Protein 5EHA (pdb70)

Structure (mmCIF, N/CA/C/O backbone):
data_5EHA
#
_entry.id   5EHA
#
_cell.length_a   56.975
_cell.length_b   61.337
_cell.length_c   59.055
_cell.angle_alpha   90.00
_cell.angle_beta   108.36
_cell.angle_gamma   90.00
#
_symmetry.space_group_name_H-M   'I 1 2 1'
#
loop_
_entity.id
_entity.type
_entity.pdbx_description
1 polymer 'Lectin-like fold protein'
2 water water
#
loop_
_atom_site.group_PDB
_atom_site.id
_atom_site.type_symbol
_atom_site.label_atom_id
_atom_site.label_alt_id
_atom_site.label_comp_id
_atom_site.label_asym_id
_atom_site.label_entity_id
_atom_site.label_seq_id
_atom_site.pdbx_PDB_ins_code
_atom_site.Cartn_x
_atom_site.Cartn_y
_atom_site.Cartn_z
_atom_site.occupancy
_atom_site.B_iso_or_equiv
_atom_site.auth_seq_id
_atom_site.auth_comp_id
_atom_site.auth_asym_id
_atom_site.auth_atom_id
_atom_site.pdbx_PDB_model_num
ATOM 1 N N . ALA A 1 1 ? -93.064 -54.272 13.552 1.00 53.91 4 ALA A N 1
ATOM 2 C CA . ALA A 1 1 ? -93.915 -54.186 12.378 1.00 54.94 4 ALA A CA 1
ATOM 3 C C . ALA A 1 1 ? -93.349 -55.091 11.244 1.00 57.73 4 ALA A C 1
ATOM 4 O O . ALA A 1 1 ? -94.114 -55.751 10.544 1.00 53.20 4 ALA A O 1
ATOM 6 N N A ARG A 1 2 ? -92.223 -54.978 10.587 0.50 43.27 5 ARG A N 1
ATOM 7 N N B ARG A 1 2 ? -92.350 -54.997 10.732 0.50 43.27 5 ARG A N 1
ATOM 8 C CA A ARG A 1 2 ? -91.543 -56.119 10.051 0.50 39.46 5 ARG A CA 1
ATOM 9 C CA B ARG A 1 2 ? -91.736 -56.174 10.240 0.50 39.46 5 ARG A CA 1
ATOM 10 C C A ARG A 1 2 ? -90.860 -56.826 11.237 0.50 33.71 5 ARG A C 1
ATOM 11 C C B ARG A 1 2 ? -90.924 -56.738 11.393 0.50 33.71 5 ARG A C 1
ATOM 12 O O A ARG A 1 2 ? -90.099 -57.721 11.081 0.50 36.29 5 ARG A O 1
ATOM 13 O O B ARG A 1 2 ? -90.180 -57.656 11.233 0.50 36.29 5 ARG A O 1
ATOM 28 N N . LYS A 1 3 ? -91.218 -56.433 12.433 1.00 36.24 6 LYS A N 1
ATOM 29 C CA . LYS A 1 3 ? -90.753 -56.970 13.714 1.00 33.74 6 LYS A CA 1
ATOM 30 C C . LYS A 1 3 ? -91.599 -58.114 14.286 1.00 29.77 6 LYS A C 1
ATOM 31 O O . LYS A 1 3 ? -92.776 -57.979 14.436 1.00 30.56 6 LYS A O 1
ATOM 37 N N . ILE A 1 4 ? -90.949 -59.212 14.623 1.00 25.24 7 ILE A N 1
ATOM 38 C CA . ILE A 1 4 ? -91.648 -60.339 15.240 1.00 23.01 7 ILE A CA 1
ATOM 39 C C . ILE A 1 4 ? -91.884 -60.010 16.725 1.00 20.57 7 ILE A C 1
ATOM 40 O O . ILE A 1 4 ? -90.973 -59.649 17.374 1.00 22.46 7 ILE A O 1
ATOM 45 N N . PRO A 1 5 ? -93.096 -60.116 17.224 1.00 20.58 8 PRO A N 1
ATOM 46 C CA . PRO A 1 5 ? -93.358 -59.742 18.663 1.00 22.00 8 PRO A CA 1
ATOM 47 C C . PRO A 1 5 ? -92.960 -60.862 19.600 1.00 22.17 8 PRO A C 1
ATOM 48 O O . PRO A 1 5 ? -93.567 -61.880 19.677 1.00 23.96 8 PRO A O 1
ATOM 52 N N . LEU A 1 6 ? -91.819 -60.728 20.211 1.00 21.44 9 LEU A N 1
ATOM 53 C CA . LEU A 1 6 ? -91.241 -61.727 21.125 1.00 19.09 9 LEU A CA 1
ATOM 54 C C . LEU A 1 6 ? -91.624 -61.437 22.521 1.00 17.83 9 LEU A C 1
ATOM 55 O O . LEU A 1 6 ? -91.659 -60.234 22.937 1.00 20.15 9 LEU A O 1
ATOM 60 N N . ASP A 1 7 ? -91.855 -62.418 23.391 1.00 17.51 10 ASP A N 1
ATOM 61 C CA . ASP A 1 7 ? -92.115 -62.305 24.748 1.00 17.72 10 ASP A CA 1
ATOM 62 C C . ASP A 1 7 ? -93.274 -61.398 25.025 1.00 17.65 10 ASP A C 1
ATOM 63 O O . ASP A 1 7 ? -93.354 -60.750 26.104 1.00 19.60 10 ASP A O 1
ATOM 68 N N . LEU A 1 8 ? -94.336 -61.576 24.218 1.00 16.90 11 LEU A N 1
ATOM 69 C CA . LEU A 1 8 ? -95.583 -60.826 24.374 1.00 18.51 11 LEU A CA 1
ATOM 70 C C . LEU A 1 8 ? -96.685 -61.905 24.340 1.00 17.21 11 LEU A C 1
ATOM 71 O O . LEU A 1 8 ? -97.170 -62.296 23.268 1.00 18.47 11 LEU A O 1
ATOM 76 N N . PRO A 1 9 ? -97.068 -62.421 25.486 1.00 17.07 12 PRO A N 1
ATOM 77 C CA . PRO A 1 9 ? -97.935 -63.597 25.517 1.00 16.79 12 PRO A CA 1
ATOM 78 C C . PRO A 1 9 ? -99.376 -63.375 25.134 1.00 18.55 12 PRO A C 1
ATOM 79 O O . PRO A 1 9 ? -100.095 -64.307 25.102 1.00 20.19 12 PRO A O 1
ATOM 83 N N . GLY A 1 10 ? -99.740 -62.153 24.860 1.00 17.36 13 GLY A N 1
ATOM 84 C CA . GLY A 1 10 ? -101.089 -61.897 24.384 1.00 16.99 13 GLY A CA 1
ATOM 85 C C . GLY A 1 10 ? -101.275 -61.830 22.889 1.00 17.02 13 GLY A C 1
ATOM 86 O O . GLY A 1 10 ? -102.273 -61.407 22.456 1.00 19.97 13 GLY A O 1
ATOM 87 N N . THR A 1 11 ? -100.307 -62.304 22.134 1.00 16.37 14 THR A N 1
ATOM 88 C CA . THR A 1 11 ? -1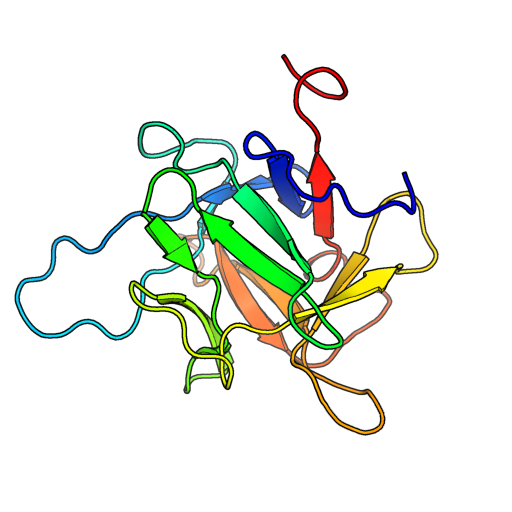00.243 -62.160 20.691 1.00 16.55 14 THR A CA 1
ATOM 89 C C . THR A 1 11 ? -101.154 -63.129 19.990 1.00 17.01 14 THR A C 1
ATOM 90 O O . THR A 1 11 ? -101.201 -64.274 20.332 1.00 17.38 14 THR A O 1
ATOM 94 N N . ARG A 1 12 ? -101.879 -62.610 19.023 1.00 16.51 15 ARG A N 1
ATOM 95 C CA . ARG A 1 12 ? -102.662 -63.420 18.150 1.00 16.33 15 ARG A CA 1
ATOM 96 C C . ARG A 1 12 ? -101.869 -63.688 16.864 1.00 16.96 15 ARG A C 1
ATOM 97 O O . ARG A 1 12 ? -101.135 -62.889 16.420 1.00 17.32 15 ARG A O 1
ATOM 105 N N . ILE A 1 13 ? -102.043 -64.870 16.336 1.00 16.25 16 ILE A N 1
ATOM 106 C CA . ILE A 1 13 ? -101.446 -65.281 15.058 1.00 15.94 16 ILE A CA 1
ATOM 107 C C . ILE A 1 13 ? -102.549 -65.331 14.020 1.00 16.75 16 ILE A C 1
ATOM 108 O O . ILE A 1 13 ? -103.516 -66.101 14.164 1.00 17.32 16 ILE A O 1
ATOM 113 N N . LEU A 1 14 ? -102.437 -64.512 12.978 1.00 16.28 17 LEU A N 1
ATOM 114 C CA . LEU A 1 14 ? -103.501 -64.311 12.003 1.00 16.32 17 LEU A CA 1
ATOM 115 C C . LEU A 1 14 ? -103.126 -64.851 10.616 1.00 18.04 17 LEU A C 1
ATOM 116 O O . LEU A 1 14 ? -101.940 -64.786 10.201 1.00 17.97 17 LEU A O 1
ATOM 121 N N . ASN A 1 15 ? -104.120 -65.267 9.919 1.00 17.44 18 ASN A N 1
ATOM 122 C CA . ASN A 1 15 ? -104.035 -65.473 8.450 1.00 18.32 18 ASN A CA 1
ATOM 123 C C . ASN A 1 15 ? -105.257 -64.828 7.919 1.00 18.63 18 ASN A C 1
ATOM 124 O O . ASN A 1 15 ? -106.375 -65.239 8.154 1.00 19.68 18 ASN A O 1
ATOM 129 N N . GLY A 1 16 ? -104.994 -63.714 7.229 1.00 21.19 19 GLY A N 1
ATOM 130 C CA . GLY A 1 16 ? -106.149 -62.962 6.804 1.00 25.66 19 GLY A CA 1
ATOM 131 C C . GLY A 1 16 ? -106.791 -62.281 8.022 1.00 22.24 19 GLY A C 1
ATOM 132 O O . GLY A 1 16 ? -106.196 -61.658 8.868 1.00 24.13 19 GLY A O 1
ATOM 133 N N . ALA A 1 17 ? -108.062 -62.558 8.069 1.00 23.45 20 ALA A N 1
ATOM 134 C CA . ALA A 1 17 ? -108.959 -62.186 9.129 1.00 27.90 20 ALA A CA 1
ATOM 135 C C . ALA A 1 17 ? -109.089 -63.214 10.253 1.00 25.76 20 ALA A C 1
ATOM 136 O O . ALA A 1 17 ? -109.578 -62.839 11.335 1.00 27.35 20 ALA A O 1
ATOM 138 N N . ASN A 1 18 ? -108.694 -64.469 9.990 1.00 21.96 21 ASN A N 1
ATOM 139 C CA . ASN A 1 18 ? -108.822 -65.597 10.992 1.00 19.30 21 ASN A CA 1
ATOM 140 C C . ASN A 1 18 ? -107.611 -65.572 11.873 1.00 17.59 21 ASN A C 1
ATOM 141 O O . ASN A 1 18 ? -106.557 -65.156 11.488 1.00 20.41 21 ASN A O 1
ATOM 146 N N . TRP A 1 19 ? -107.786 -66.073 13.083 1.00 18.33 22 TRP A N 1
ATOM 147 C CA . TRP A 1 19 ? -106.696 -66.228 14.028 1.00 17.15 22 TRP A CA 1
ATOM 148 C C . TRP A 1 19 ? -106.662 -67.656 14.551 1.00 17.37 22 TRP A C 1
ATOM 149 O O . TRP A 1 19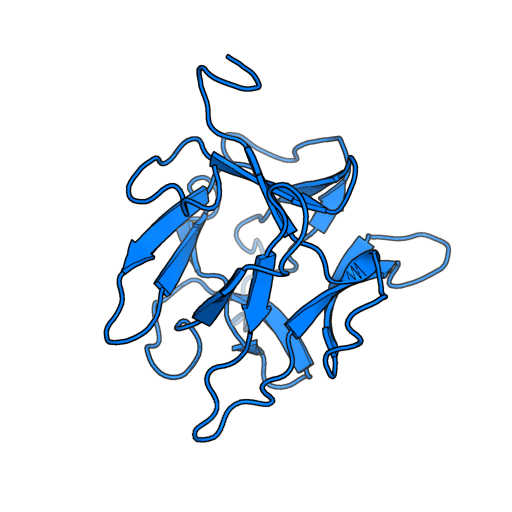 ? -107.611 -68.369 14.526 1.00 18.16 22 TRP A O 1
ATOM 160 N N . ALA A 1 20 ? -105.485 -68.019 15.015 1.00 16.65 23 ALA A N 1
ATOM 161 C CA . ALA A 1 20 ? -105.166 -69.359 15.432 1.00 16.32 23 ALA A CA 1
ATOM 162 C C . ALA A 1 20 ? -105.563 -69.662 16.871 1.00 15.55 23 ALA A C 1
ATOM 163 O O . ALA A 1 20 ? -105.273 -68.939 17.767 1.00 16.28 23 ALA A O 1
ATOM 165 N N . ASN A 1 21 ? -106.195 -70.814 17.014 1.00 16.25 24 ASN A N 1
ATOM 166 C CA . ASN A 1 21 ? -106.561 -71.394 18.289 1.00 16.22 24 ASN A CA 1
ATOM 167 C C . ASN A 1 21 ? -105.936 -72.779 18.484 1.00 14.61 24 ASN A C 1
ATOM 168 O O . ASN A 1 21 ? -105.701 -73.458 17.566 1.00 16.17 24 ASN A O 1
ATOM 173 N N . ASN A 1 22 ? -105.717 -73.147 19.733 1.00 15.61 25 ASN A N 1
ATOM 174 C CA . ASN A 1 22 ? -105.297 -74.484 20.083 1.00 15.05 25 ASN A CA 1
ATOM 175 C C . ASN A 1 22 ? -105.838 -74.861 21.473 1.00 14.88 25 ASN A C 1
ATOM 176 O O . ASN A 1 22 ? -105.831 -74.061 22.357 1.00 16.67 25 ASN A O 1
ATOM 181 N N . SER A 1 23 ? -106.241 -76.108 21.618 1.00 15.87 26 SER A N 1
ATOM 182 C CA . SER A 1 23 ? -106.810 -76.658 22.837 1.00 15.88 26 SER A CA 1
ATOM 183 C C . SER A 1 23 ? -106.020 -77.874 23.267 1.00 16.25 26 SER A C 1
ATOM 184 O O . SER A 1 23 ? -105.546 -78.579 22.474 1.00 18.91 26 SER A O 1
ATOM 187 N N . ALA A 1 24 ? -105.887 -78.073 24.555 1.00 15.95 27 ALA A N 1
ATOM 188 C CA . ALA A 1 24 ? -105.253 -79.253 25.102 1.00 17.06 27 ALA A CA 1
ATOM 189 C C . ALA A 1 24 ? -106.142 -80.493 24.872 1.00 16.09 27 ALA A C 1
ATOM 190 O O . ALA A 1 24 ? -107.354 -80.382 24.859 1.00 17.80 27 ALA A O 1
ATOM 192 N N . THR A 1 25 ? -105.504 -81.629 24.602 1.00 16.96 28 THR A N 1
ATOM 193 C CA . THR A 1 25 ? -106.234 -82.864 24.353 1.00 18.46 28 THR A CA 1
ATOM 194 C C . THR A 1 25 ? -107.082 -83.240 25.538 1.00 18.52 28 THR A C 1
ATOM 195 O O . THR A 1 25 ? -106.680 -83.086 26.679 1.00 19.50 28 THR A O 1
ATOM 199 N N . GLU A 1 26 ? -108.268 -83.781 25.250 1.00 18.36 29 GLU A N 1
ATOM 200 C CA A GLU A 1 26 ? -109.132 -84.436 26.196 0.50 19.98 29 GLU A CA 1
ATOM 201 C CA B GLU A 1 26 ? -109.058 -84.472 26.253 0.50 20.48 29 GLU A CA 1
ATOM 202 C C . GLU A 1 26 ? -109.059 -85.967 26.020 1.00 21.02 29 GLU A C 1
ATOM 203 O O . GLU A 1 26 ? -109.778 -86.729 26.722 1.00 22.72 29 GLU A O 1
ATOM 214 N N . ASN A 1 27 ? -108.218 -86.453 25.152 1.00 18.27 30 ASN A N 1
ATOM 215 C CA . ASN A 1 27 ? -108.054 -87.923 24.962 1.00 18.59 30 ASN A CA 1
ATOM 216 C C . ASN A 1 27 ? -107.374 -88.524 26.105 1.00 20.31 30 ASN A C 1
ATOM 217 O O . ASN A 1 27 ? -106.448 -87.944 26.738 1.00 22.35 30 ASN A O 1
ATOM 222 N N . LEU A 1 28 ? -107.697 -89.811 26.400 1.00 19.42 31 LEU A N 1
ATOM 223 C CA . LEU A 1 28 ? -106.973 -90.562 27.407 1.00 19.54 31 LEU A CA 1
ATOM 224 C C . LEU A 1 28 ? -105.727 -91.248 27.024 1.00 21.39 31 LEU A C 1
ATOM 225 O O . LEU A 1 28 ? -104.687 -91.262 27.733 1.00 24.05 31 LEU A O 1
ATOM 230 N N . ALA A 1 29 ? -105.699 -91.883 25.850 1.00 19.79 32 ALA A N 1
ATOM 231 C CA . ALA A 1 29 ? -104.513 -92.564 25.376 1.00 21.65 32 ALA A CA 1
ATOM 232 C C . ALA A 1 29 ? -103.467 -91.485 24.937 1.00 23.56 32 ALA A C 1
ATOM 233 O O . ALA A 1 29 ? -103.860 -90.331 24.683 1.00 23.70 32 ALA A O 1
ATOM 235 N N . THR A 1 30 ? -102.241 -91.921 24.728 1.00 25.76 33 THR A N 1
ATOM 236 C CA . THR A 1 30 ? -101.190 -91.037 24.271 1.00 28.38 33 THR A CA 1
ATOM 237 C C . THR A 1 30 ? -101.615 -90.259 23.006 1.00 28.34 33 THR A C 1
ATOM 238 O O . THR A 1 30 ? -102.193 -90.823 22.082 1.00 27.20 33 THR A O 1
ATOM 242 N N . ASN A 1 31 ? -101.356 -88.961 23.011 1.00 25.62 34 ASN A N 1
ATOM 243 C CA . ASN A 1 31 ? -101.754 -88.079 21.959 1.00 25.70 34 ASN A CA 1
ATOM 244 C C . ASN A 1 31 ? -100.606 -87.445 21.295 1.00 24.71 34 ASN A C 1
ATOM 245 O O . ASN A 1 31 ? -99.712 -87.023 21.921 1.00 28.78 34 ASN A O 1
ATOM 250 N N . SER A 1 32 ? -100.660 -87.374 19.970 1.00 23.29 35 SER A N 1
ATOM 251 C CA . SER A 1 32 ? -99.472 -86.931 19.197 1.00 23.51 35 SER A CA 1
ATOM 252 C C . SER A 1 32 ? -99.534 -85.421 18.827 1.00 26.12 35 SER A C 1
ATOM 253 O O . SER A 1 32 ? -98.511 -84.895 18.371 1.00 32.44 35 SER A O 1
ATOM 256 N N . GLY A 1 33 ? -100.683 -84.734 19.070 1.00 20.91 36 GLY A N 1
ATOM 257 C CA . GLY A 1 33 ? -100.802 -83.284 18.976 1.00 20.75 36 GLY A CA 1
ATOM 258 C C . GLY A 1 33 ? -102.212 -82.905 18.543 1.00 19.77 36 GLY A C 1
ATOM 259 O O . GLY A 1 33 ? -103.011 -83.716 17.999 1.00 20.77 36 GLY A O 1
ATOM 260 N N . THR A 1 34 ? -102.548 -81.676 18.894 1.00 16.87 37 THR A N 1
ATOM 261 C CA . THR A 1 34 ? -103.862 -81.175 18.651 1.00 15.49 37 THR A CA 1
ATOM 262 C C . THR A 1 34 ? -103.852 -80.169 17.485 1.00 15.89 37 THR A C 1
ATOM 263 O O . THR A 1 34 ? -102.872 -79.448 17.220 1.00 16.42 37 THR A O 1
ATOM 267 N N . LEU A 1 35 ? -105.004 -80.044 16.747 1.00 15.57 38 LEU A N 1
ATOM 268 C CA . LEU A 1 35 ? -105.094 -79.223 15.602 1.00 14.89 38 LEU A CA 1
ATOM 269 C C . LEU A 1 35 ? -104.931 -77.752 16.028 1.00 15.33 38 LEU A C 1
ATOM 270 O O . LEU A 1 35 ? -105.298 -77.320 17.126 1.00 16.03 38 LEU A O 1
ATOM 275 N N . ILE A 1 36 ? -104.381 -76.961 15.104 1.00 16.04 39 ILE A N 1
ATOM 276 C CA . ILE A 1 36 ? -104.314 -75.510 15.229 1.00 15.34 39 ILE A CA 1
ATOM 277 C C . ILE A 1 36 ? -105.407 -74.975 14.310 1.00 16.14 39 ILE A C 1
ATOM 278 O O . ILE A 1 36 ? -105.324 -75.157 13.073 1.00 17.24 39 ILE A O 1
ATOM 283 N N . ILE A 1 37 ? -106.443 -74.374 14.884 1.00 15.80 40 ILE A N 1
ATOM 284 C CA . ILE A 1 37 ? -107.720 -74.089 14.164 1.00 17.27 40 ILE A CA 1
ATOM 285 C C . ILE A 1 37 ? -107.755 -72.612 13.971 1.00 16.49 40 ILE A C 1
ATOM 286 O O . ILE A 1 37 ? -107.658 -71.780 14.926 1.00 17.51 40 ILE A O 1
ATOM 291 N N . PHE A 1 38 ? -107.897 -72.186 12.701 1.00 18.09 41 PHE A N 1
ATOM 292 C CA . PHE A 1 38 ? -108.048 -70.773 12.385 1.00 17.26 41 PHE A CA 1
ATOM 293 C C . PHE A 1 38 ? -109.491 -70.396 12.182 1.00 19.20 41 PHE A C 1
ATOM 294 O O . PHE A 1 38 ? -110.174 -71.068 11.377 1.00 23.32 41 PHE A O 1
ATOM 302 N N . ASP A 1 39 ? -109.920 -69.409 12.905 1.00 18.96 42 ASP A N 1
ATOM 303 C CA . ASP A 1 39 ? -111.359 -68.972 12.827 1.00 21.97 42 ASP A CA 1
ATOM 304 C C . ASP A 1 39 ? -111.423 -67.663 13.484 1.00 20.90 42 ASP A C 1
ATOM 305 O O . ASP A 1 39 ? -110.505 -67.000 13.873 1.00 21.01 42 ASP A O 1
ATOM 310 N N . GLN A 1 40 ? -112.681 -67.137 13.555 1.00 26.38 43 GLN A N 1
ATOM 311 C CA . GLN A 1 40 ? -112.894 -65.835 14.198 1.00 27.44 43 GLN A CA 1
ATOM 312 C C . GLN A 1 40 ? -113.719 -66.043 15.514 1.00 31.94 43 GLN A C 1
ATOM 313 O O . GLN A 1 40 ? -114.611 -65.244 15.894 1.00 37.13 43 GLN A O 1
ATOM 319 N N . SER A 1 41 ? -113.468 -67.132 16.162 1.00 27.26 44 SER A N 1
ATOM 320 C CA . SER A 1 41 ? -114.031 -67.513 17.489 1.00 29.46 44 SER A CA 1
ATOM 321 C C . SER A 1 41 ? -113.000 -68.317 18.260 1.00 32.55 44 SER A C 1
ATOM 322 O O . SER A 1 41 ? -112.220 -68.996 17.683 1.00 33.69 44 SER A O 1
ATOM 325 N N . THR A 1 42 ? -113.017 -68.201 19.574 1.00 32.22 45 THR A N 1
ATOM 326 C CA . THR A 1 42 ? -111.984 -68.734 20.413 1.00 30.24 45 THR A CA 1
ATOM 327 C C . THR A 1 42 ? -112.650 -69.779 21.316 1.00 34.41 45 THR A C 1
ATOM 328 O O . THR A 1 42 ? -113.682 -69.474 21.979 1.00 33.83 45 THR A O 1
ATOM 332 N N . PRO A 1 43 ? -112.080 -70.968 21.403 1.00 30.66 46 PRO A N 1
ATOM 333 C CA . PRO A 1 43 ? -112.794 -72.063 22.087 1.00 30.24 46 PRO A CA 1
ATOM 334 C C . PRO A 1 43 ? -112.708 -72.098 23.637 1.00 35.88 46 PRO A C 1
ATOM 335 O O . PRO A 1 43 ? -113.526 -72.729 24.272 1.00 35.81 46 PRO A O 1
ATOM 339 N N . GLY A 1 44 ? -111.753 -71.395 24.214 1.00 31.53 47 GLY A N 1
ATOM 340 C CA . GLY A 1 44 ? -111.400 -71.498 25.630 1.00 29.38 47 GLY A CA 1
ATOM 341 C C . GLY A 1 44 ? -110.496 -70.302 25.991 1.00 31.36 47 GLY A C 1
ATOM 342 O O . GLY A 1 44 ? -109.896 -69.675 25.146 1.00 28.64 47 GLY A O 1
ATOM 343 N N . GLN A 1 45 ? -110.384 -70.071 27.285 1.00 32.30 48 GLN A N 1
ATOM 344 C CA . GLN A 1 45 ? -109.642 -69.014 27.812 1.00 33.46 48 GLN A CA 1
ATOM 345 C C . GLN A 1 45 ? -108.161 -69.162 27.330 1.00 23.49 48 GLN A C 1
ATOM 346 O O . GLN A 1 45 ? -107.421 -70.183 27.533 1.00 25.59 48 GLN A O 1
ATOM 352 N N . ASP A 1 46 ? -107.736 -68.040 26.781 1.00 21.77 49 ASP A N 1
ATOM 353 C CA . ASP A 1 46 ? -106.386 -67.857 26.223 1.00 21.17 49 ASP A CA 1
ATOM 354 C C . ASP A 1 46 ? -106.033 -68.813 25.072 1.00 18.63 49 ASP A C 1
ATOM 355 O O . ASP A 1 46 ? -104.897 -68.834 24.658 1.00 17.73 49 ASP A O 1
ATOM 360 N N . ALA A 1 47 ? -107.006 -69.499 24.493 1.00 17.85 50 ALA A N 1
ATOM 361 C CA . ALA A 1 47 ? -106.681 -70.435 23.444 1.00 17.88 50 ALA A CA 1
ATOM 362 C C . ALA A 1 47 ? -106.178 -69.816 22.199 1.00 16.42 50 ALA A C 1
ATOM 363 O O . ALA A 1 47 ? -105.617 -70.501 21.317 1.00 17.59 50 ALA A O 1
ATOM 365 N N . ASP A 1 48 ? -106.445 -68.514 22.021 1.00 16.06 51 ASP A N 1
ATOM 366 C CA . ASP A 1 48 ? -106.011 -67.746 20.905 1.00 16.27 51 ASP A CA 1
ATOM 367 C C . ASP A 1 48 ? -104.783 -66.923 21.149 1.00 15.95 51 ASP A C 1
ATOM 368 O O . ASP A 1 48 ? -104.421 -66.049 20.365 1.00 16.66 51 ASP A O 1
ATOM 373 N N . ARG A 1 49 ? -104.127 -67.124 22.276 1.00 14.65 52 ARG A N 1
ATOM 374 C CA . ARG A 1 49 ? -103.008 -66.281 22.651 1.00 16.24 52 ARG A CA 1
ATOM 375 C C . ARG A 1 49 ? -101.700 -67.046 22.678 1.00 15.86 52 ARG A C 1
ATOM 376 O O . ARG A 1 49 ? -101.627 -68.109 23.228 1.00 16.77 52 ARG A O 1
ATOM 384 N N . TRP A 1 50 ? -100.699 -66.448 22.053 1.00 15.36 53 TRP A N 1
ATOM 385 C CA . TRP A 1 50 ? -99.442 -67.101 21.777 1.00 14.41 53 TRP A CA 1
ATOM 386 C C . TRP A 1 50 ? -98.241 -66.295 22.201 1.00 17.91 53 TRP A C 1
ATOM 387 O O . TRP A 1 50 ? -98.233 -65.117 22.144 1.00 18.27 53 TRP A O 1
ATOM 398 N N . LEU A 1 51 ? -97.219 -67.002 22.602 1.00 14.84 54 LEU A N 1
ATOM 399 C CA . LEU A 1 51 ? -95.959 -66.465 23.044 1.00 14.74 54 LEU A CA 1
ATOM 400 C C . LEU A 1 51 ? -94.885 -66.970 22.089 1.00 15.98 54 LEU A C 1
ATOM 401 O O . LEU A 1 51 ? -94.753 -68.133 21.887 1.00 16.36 54 LEU A O 1
ATOM 406 N N . ILE A 1 52 ? -94.130 -66.042 21.518 1.00 15.58 55 ILE A N 1
ATOM 407 C CA . ILE A 1 52 ? -93.084 -66.365 20.561 1.00 15.80 55 ILE A CA 1
ATOM 408 C C . ILE A 1 52 ? -91.771 -65.971 21.229 1.00 16.25 55 ILE A C 1
ATOM 409 O O . ILE A 1 52 ? -91.707 -64.930 21.778 1.00 18.22 55 ILE A O 1
ATOM 414 N N . HIS A 1 53 ? -90.763 -66.827 21.173 1.00 15.69 56 HIS A N 1
ATOM 415 C CA . HIS A 1 53 ? -89.473 -66.595 21.865 1.00 15.61 56 HIS A CA 1
ATOM 416 C C . HIS A 1 53 ? -88.423 -67.190 20.965 1.00 17.63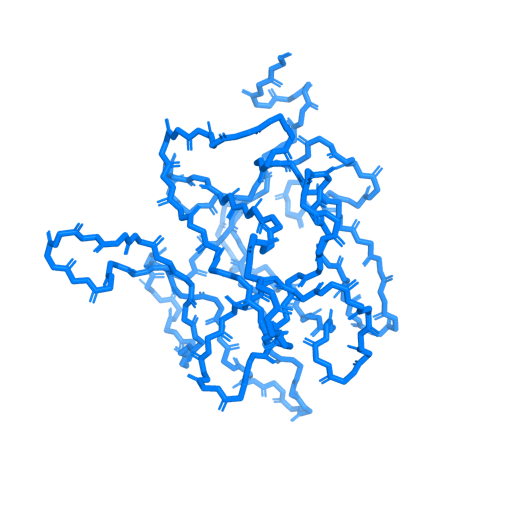 56 HIS A C 1
ATOM 417 O O . HIS A 1 53 ? -88.586 -68.137 20.264 1.00 16.31 56 HIS A O 1
ATOM 424 N N . ASN A 1 54 ? -87.195 -66.635 21.054 1.00 17.75 57 ASN A N 1
ATOM 425 C CA . ASN A 1 54 ? -86.080 -67.241 20.318 1.00 19.40 57 ASN A CA 1
ATOM 426 C C . ASN A 1 54 ? -85.799 -68.675 20.773 1.00 18.29 57 ASN A C 1
ATOM 427 O O . ASN A 1 54 ? -85.910 -68.978 21.955 1.00 19.66 57 ASN A O 1
ATOM 432 N N . TYR A 1 55 ? -85.333 -69.482 19.866 1.00 17.35 58 TYR A N 1
ATOM 433 C CA . TYR A 1 55 ? -84.893 -70.811 20.200 1.00 18.98 58 TYR A CA 1
ATOM 434 C C . TYR A 1 55 ? -83.795 -71.173 19.229 1.00 21.19 58 TYR A C 1
ATOM 435 O O . TYR A 1 55 ? -83.997 -71.281 18.045 1.00 19.15 58 TYR A O 1
ATOM 444 N N . LEU A 1 56 ? -82.536 -71.214 19.692 1.00 21.30 59 LEU A N 1
ATOM 445 C CA . LEU A 1 56 ? -81.381 -71.405 18.815 1.00 24.09 59 LEU A CA 1
ATOM 446 C C . LEU A 1 56 ? -81.373 -70.376 17.706 1.00 20.50 59 LEU A C 1
ATOM 447 O O . LEU A 1 56 ? -81.551 -69.217 17.978 1.00 22.10 59 LEU A O 1
ATOM 452 N N . ASP A 1 57 ? -81.264 -70.820 16.474 1.00 21.51 60 ASP A N 1
ATOM 453 C CA . ASP A 1 57 ? -81.336 -69.977 15.306 1.00 23.13 60 ASP A CA 1
ATOM 454 C C . ASP A 1 57 ? -82.745 -69.698 14.756 1.00 23.95 60 ASP A C 1
ATOM 455 O O . ASP A 1 57 ? -82.888 -69.132 13.715 1.00 27.74 60 ASP A O 1
ATOM 460 N N . GLY A 1 58 ? -83.761 -70.092 15.495 1.00 20.52 61 GLY A N 1
ATOM 461 C CA . GLY A 1 58 ? -85.124 -69.864 15.094 1.00 18.53 61 GLY A CA 1
ATOM 462 C C . GLY A 1 58 ? -85.993 -69.412 16.235 1.00 16.43 61 GLY A C 1
ATOM 463 O O . GLY A 1 58 ? -85.557 -68.673 17.064 1.00 18.27 61 GLY A O 1
ATOM 464 N N . TYR A 1 59 ? -87.236 -69.878 16.241 1.00 15.64 62 TYR A N 1
ATOM 465 C CA . TYR A 1 59 ? -88.210 -69.459 17.225 1.00 15.51 62 TYR A CA 1
ATOM 466 C C . TYR A 1 59 ? -89.058 -70.625 17.703 1.00 15.69 62 TYR A C 1
ATOM 467 O O . TYR A 1 59 ? -89.269 -71.544 16.999 1.00 17.03 62 TYR A O 1
ATOM 476 N N . LYS A 1 60 ? -89.545 -70.507 18.927 1.00 14.71 63 LYS A N 1
ATOM 477 C CA . LYS A 1 60 ? -90.557 -71.410 19.465 1.00 15.37 63 LYS A CA 1
ATOM 478 C C . LYS A 1 60 ? -91.866 -70.636 19.697 1.00 14.43 63 LYS A C 1
ATOM 479 O O . LYS A 1 60 ? -91.841 -69.514 20.023 1.00 15.52 63 LYS A O 1
ATOM 485 N N . ILE A 1 61 ? -92.981 -71.320 19.498 1.00 14.17 64 ILE A N 1
ATOM 486 C CA . ILE A 1 61 ? -94.330 -70.744 19.398 1.00 13.85 64 ILE A CA 1
ATOM 487 C C . ILE A 1 61 ? -95.237 -71.515 20.333 1.00 13.18 64 ILE A C 1
ATOM 488 O O . ILE A 1 61 ? -95.455 -72.701 20.119 1.00 14.16 64 ILE A O 1
ATOM 493 N N . PHE A 1 62 ? -95.681 -70.859 21.386 1.00 13.08 65 PHE A N 1
ATOM 494 C CA . PHE A 1 62 ? -96.299 -71.488 22.557 1.00 13.73 65 PHE A CA 1
ATOM 495 C C . PHE A 1 62 ? -97.713 -70.959 22.774 1.00 13.57 65 PHE A C 1
ATOM 496 O O . PHE A 1 62 ? -97.861 -69.732 22.757 1.00 14.37 65 PHE A O 1
ATOM 504 N N . ASN A 1 63 ? -98.665 -71.838 23.066 1.00 14.54 66 ASN A N 1
ATOM 505 C CA . ASN A 1 63 ? -100.023 -71.377 23.290 1.00 14.63 66 ASN A CA 1
ATOM 506 C C . ASN A 1 63 ? -100.285 -71.218 24.752 1.00 14.88 66 ASN A C 1
ATOM 507 O O . ASN A 1 63 ? -100.112 -72.137 25.558 1.00 15.56 66 ASN A O 1
ATOM 512 N N . MET A 1 64 ? -100.782 -70.035 25.183 1.00 14.15 67 MET A N 1
ATOM 513 C CA . MET A 1 64 ? -101.039 -69.722 26.548 1.00 14.77 67 MET A CA 1
ATOM 514 C C . MET A 1 64 ? -102.230 -70.415 27.171 1.00 15.65 67 MET A C 1
ATOM 515 O O . MET A 1 64 ? -102.301 -70.438 28.435 1.00 18.14 67 MET A O 1
ATOM 520 N N . GLY A 1 65 ? -103.148 -70.847 26.355 1.00 14.89 68 GLY A N 1
ATOM 521 C CA . GLY A 1 65 ? -104.264 -71.601 26.861 1.00 15.98 68 GLY A CA 1
ATOM 522 C C . GLY A 1 65 ? -104.113 -73.075 26.877 1.00 15.33 68 GLY A C 1
ATOM 523 O O . GLY A 1 65 ? -104.526 -73.720 27.858 1.00 17.27 68 GLY A O 1
ATOM 524 N N . SER A 1 66 ? -103.479 -73.673 25.888 1.00 14.22 69 SER A N 1
ATOM 525 C CA . SER A 1 66 ? -103.352 -75.114 25.828 1.00 13.96 69 SER A CA 1
ATOM 526 C C . SER A 1 66 ? -102.076 -75.655 26.444 1.00 14.58 69 SER A C 1
ATOM 527 O O . SER A 1 66 ? -101.940 -76.857 26.608 1.00 14.77 69 SER A O 1
ATOM 530 N N . ASN A 1 67 ? -101.099 -74.789 26.673 1.00 13.55 70 ASN A N 1
ATOM 531 C CA . ASN A 1 67 ? -99.780 -75.196 27.209 1.00 14.08 70 ASN A CA 1
ATOM 532 C C . ASN A 1 67 ? -99.064 -76.056 26.213 1.00 14.91 70 ASN A C 1
ATOM 533 O O . ASN A 1 67 ? -98.186 -76.834 26.603 1.00 15.28 70 ASN A O 1
ATOM 538 N N . ASN A 1 68 ? -99.322 -75.903 24.929 1.00 14.20 71 ASN A N 1
ATOM 539 C CA . ASN A 1 68 ? -98.726 -76.648 23.840 1.00 14.02 71 ASN A CA 1
ATOM 540 C C . ASN A 1 68 ? -97.810 -75.768 22.975 1.00 14.09 71 ASN A C 1
ATOM 541 O O . ASN A 1 68 ? -98.054 -74.573 22.850 1.00 14.69 71 ASN A O 1
ATOM 546 N N . TRP A 1 69 ? -96.837 -76.396 22.355 1.00 13.23 72 TRP A N 1
ATOM 547 C CA . TRP A 1 69 ? -96.059 -75.788 21.320 1.00 12.52 72 TRP A CA 1
ATOM 548 C C . TRP A 1 69 ? -96.474 -76.135 19.958 1.00 13.61 72 TRP A C 1
ATOM 549 O O . TRP A 1 69 ? -96.782 -77.337 19.671 1.00 13.62 72 TRP A O 1
ATOM 560 N N . ALA A 1 70 ? -96.523 -75.202 19.005 1.00 13.26 73 ALA A N 1
ATOM 561 C CA . ALA A 1 70 ? -96.697 -75.511 17.632 1.00 14.05 73 ALA A CA 1
ATOM 562 C C . ALA A 1 70 ? -95.548 -76.288 17.116 1.00 13.50 73 ALA A C 1
ATOM 563 O O . ALA A 1 70 ? -94.380 -75.925 17.368 1.00 14.50 73 ALA A O 1
ATOM 565 N N A SER A 1 71 ? -95.793 -77.399 16.429 0.50 13.34 74 SER A N 1
ATOM 566 N N B SER A 1 71 ? -95.767 -77.397 16.422 0.50 13.25 74 SER A N 1
ATOM 567 C CA A SER A 1 71 ? -94.807 -78.437 16.153 0.50 14.17 74 SER A CA 1
ATOM 568 C CA B SER A 1 71 ? -94.748 -78.370 16.113 0.50 14.59 74 SER A CA 1
ATOM 569 C C A SER A 1 71 ? -95.006 -79.044 14.765 0.50 14.49 74 SER A C 1
ATOM 570 C C B SER A 1 71 ? -94.981 -79.017 14.759 0.50 14.47 74 SER A C 1
ATOM 571 O O A SER A 1 71 ? -96.156 -79.145 14.261 0.50 15.77 74 SER A O 1
ATOM 572 O O B SER A 1 71 ? -96.123 -79.153 14.282 0.50 15.91 74 SER A O 1
ATOM 577 N N . VAL A 1 72 ? -93.888 -79.450 14.169 1.00 14.28 75 VAL A N 1
ATOM 578 C CA . VAL A 1 72 ? -93.939 -80.184 12.890 1.00 15.24 75 VAL A CA 1
ATOM 579 C C . VAL A 1 72 ? -94.417 -81.609 13.128 1.00 16.06 75 VAL A C 1
ATOM 580 O O . VAL A 1 72 ? -93.737 -82.345 13.879 1.00 18.63 75 VAL A O 1
ATOM 584 N N . SER A 1 73 ? -95.557 -82.017 12.620 1.00 15.76 76 SER A N 1
ATOM 585 C CA . SER A 1 73 ? -96.007 -83.359 12.781 1.00 17.37 76 SER A CA 1
ATOM 586 C C . SER A 1 73 ? -95.341 -84.263 11.757 1.00 20.17 76 SER A C 1
ATOM 587 O O . SER A 1 73 ? -94.733 -83.818 10.821 1.00 22.77 76 SER A O 1
ATOM 590 N N . ARG A 1 74 ? -95.522 -85.549 11.942 1.00 24.34 77 ARG A N 1
ATOM 591 C CA . ARG A 1 74 ? -94.959 -86.473 11.007 1.00 26.24 77 ARG A CA 1
ATOM 592 C C . ARG A 1 74 ? -95.816 -86.601 9.741 1.00 24.86 77 ARG A C 1
ATOM 593 O O . ARG A 1 74 ? -95.416 -87.208 8.805 1.00 28.96 77 ARG A O 1
ATOM 601 N N . GLY A 1 75 ? -96.969 -85.965 9.728 1.00 21.01 78 GLY A N 1
ATOM 602 C CA . GLY A 1 75 ? -97.877 -85.965 8.582 1.00 20.51 78 GLY A CA 1
ATOM 603 C C . GLY A 1 75 ? -98.032 -84.653 7.797 1.00 20.46 78 GLY A C 1
ATOM 604 O O . GLY A 1 75 ? -99.017 -84.397 7.227 1.00 19.64 78 GLY A O 1
ATOM 605 N N . ASN A 1 76 ? -96.993 -83.841 7.790 1.00 20.68 79 ASN A N 1
ATOM 606 C CA . ASN A 1 76 ? -97.000 -82.588 7.041 1.00 18.78 79 ASN A CA 1
ATOM 607 C C . ASN A 1 76 ? -98.096 -81.632 7.516 1.00 17.12 79 ASN A C 1
ATOM 608 O O . ASN A 1 76 ? -98.728 -80.974 6.751 1.00 17.70 79 ASN A O 1
ATOM 613 N N . THR A 1 77 ? -98.279 -81.590 8.824 1.00 15.20 80 THR A N 1
ATOM 614 C CA . THR A 1 77 ? -99.206 -80.644 9.418 1.00 16.80 80 THR A CA 1
ATOM 615 C C . THR A 1 77 ? -98.534 -80.000 10.616 1.00 16.49 80 THR A C 1
ATOM 616 O O . THR A 1 77 ? -97.527 -80.430 11.034 1.00 15.48 80 THR A O 1
ATOM 620 N N . VAL A 1 78 ? -99.117 -78.926 11.101 1.00 15.31 81 VAL A N 1
ATOM 621 C CA . VAL A 1 78 ? -98.653 -78.280 12.313 1.00 15.02 81 VAL A CA 1
ATOM 622 C C . VAL A 1 78 ? -99.652 -78.548 13.433 1.00 17.12 81 VAL A C 1
ATOM 623 O O . VAL A 1 78 ? -100.802 -78.237 13.311 1.00 16.86 81 VAL A O 1
ATOM 627 N N . LEU A 1 79 ? -99.160 -79.175 14.476 1.00 15.37 82 LEU A N 1
ATOM 628 C CA . LEU A 1 79 ? -99.995 -79.547 15.636 1.00 16.22 82 LEU A CA 1
ATOM 629 C C . LEU A 1 79 ? -99.429 -78.996 16.934 1.00 16.36 82 LEU A C 1
ATOM 630 O O . LEU A 1 79 ? -98.214 -78.794 17.000 1.00 16.44 82 LEU A O 1
ATOM 635 N N . GLY A 1 80 ? -100.252 -78.817 17.936 1.00 15.36 83 GLY A N 1
ATOM 636 C CA . GLY A 1 80 ? -99.812 -78.385 19.236 1.00 16.61 83 GLY A CA 1
ATOM 637 C C . GLY A 1 80 ? -99.434 -79.629 20.043 1.00 15.80 83 GLY A C 1
ATOM 638 O O . GLY A 1 80 ? -100.287 -80.515 20.231 1.00 18.40 83 GLY A O 1
ATOM 639 N N . VAL A 1 81 ? -98.208 -79.688 20.538 1.00 13.94 84 VAL A N 1
ATOM 640 C CA . VAL A 1 81 ? -97.696 -80.816 21.343 1.00 15.07 84 VAL A CA 1
ATOM 641 C C . VAL A 1 81 ? -97.427 -80.345 22.763 1.00 13.66 84 VAL A C 1
ATOM 642 O O . VAL A 1 81 ? -97.102 -79.190 23.036 1.00 14.11 84 VAL A O 1
ATOM 646 N N . SER A 1 82 ? -97.593 -81.279 23.695 1.00 14.47 85 SER A N 1
ATOM 647 C CA . SER A 1 82 ? -97.635 -80.950 25.130 1.00 14.27 85 SER A CA 1
ATOM 648 C C . SER A 1 82 ? -96.244 -80.930 25.770 1.00 15.00 85 SER A C 1
ATOM 649 O O . SER A 1 82 ? -96.168 -80.497 26.929 1.00 16.26 85 SER A O 1
ATOM 652 N N A GLU A 1 83 ? -95.214 -81.341 25.081 0.50 14.45 86 GLU A N 1
ATOM 653 N N B GLU A 1 83 ? -95.209 -81.352 25.086 0.50 14.25 86 GLU A N 1
ATOM 654 C CA A GLU A 1 83 ? -93.854 -81.287 25.599 0.50 15.14 86 GLU A CA 1
ATOM 655 C CA B GLU A 1 83 ? -93.835 -81.351 25.605 0.50 14.75 86 GLU A CA 1
ATOM 656 C C A GLU A 1 83 ? -92.972 -80.713 24.545 0.50 15.40 86 GLU A C 1
ATOM 657 C C B GLU A 1 83 ? -92.974 -80.722 24.553 0.50 15.20 86 GLU A C 1
ATOM 658 O O A GLU A 1 83 ? -93.059 -81.082 23.354 0.50 16.61 86 GLU A O 1
ATOM 659 O O B GLU A 1 83 ? -93.063 -81.085 23.358 0.50 16.59 86 GLU A O 1
ATOM 670 N N . PHE A 1 84 ? -92.059 -79.863 24.932 1.00 14.60 87 PHE A N 1
ATOM 671 C CA . PHE A 1 84 ? -91.137 -79.204 23.979 1.00 14.95 87 PHE A CA 1
ATOM 672 C C . PHE A 1 84 ? -90.225 -80.226 23.375 1.00 16.64 87 PHE A C 1
ATOM 673 O O . PHE A 1 84 ? -89.655 -81.068 24.115 1.00 18.17 87 PHE A O 1
ATOM 681 N N . ASP A 1 85 ? -90.008 -80.193 22.071 1.00 15.51 88 ASP A N 1
ATOM 682 C CA . ASP A 1 85 ? -89.007 -81.063 21.372 1.00 18.32 88 ASP A CA 1
ATOM 683 C C . ASP A 1 85 ? -88.308 -80.159 20.425 1.00 17.19 88 ASP A C 1
ATOM 684 O O . ASP A 1 85 ? -88.867 -79.657 19.460 1.00 16.25 88 ASP A O 1
ATOM 689 N N . GLY A 1 86 ? -87.003 -79.914 20.618 1.00 18.48 89 GLY A N 1
ATOM 690 C CA . GLY A 1 86 ? -86.220 -79.048 19.771 1.00 18.49 89 GLY A CA 1
ATOM 691 C C . GLY A 1 86 ? -86.077 -79.479 18.322 1.00 17.14 89 GLY A C 1
ATOM 692 O O . GLY A 1 86 ? -85.788 -78.667 17.471 1.00 19.81 89 GLY A O 1
ATOM 693 N N . GLN A 1 87 ? -86.391 -80.722 18.070 1.00 18.02 90 GLN A N 1
ATOM 694 C CA . GLN A 1 87 ? -86.341 -81.252 16.701 1.00 19.30 90 GLN A CA 1
ATOM 695 C C . GLN A 1 87 ? -87.612 -81.047 15.923 1.00 18.95 90 GLN A C 1
ATOM 696 O O . GLN A 1 87 ? -87.619 -81.127 14.664 1.00 19.94 90 GLN A O 1
ATOM 702 N N . THR A 1 88 ? -88.673 -80.633 16.611 1.00 16.28 91 THR A N 1
ATOM 703 C CA . THR A 1 88 ? -89.951 -80.404 15.965 1.00 15.02 91 THR A CA 1
ATOM 704 C C . THR A 1 88 ? -90.601 -79.043 16.285 1.00 16.34 91 THR A C 1
ATOM 705 O O . THR A 1 88 ? -91.543 -78.678 15.647 1.00 16.05 91 THR A O 1
ATOM 709 N N . CYS A 1 89 ? -90.090 -78.345 17.285 1.00 15.08 92 CYS A N 1
ATOM 710 C CA . CYS A 1 89 ? -90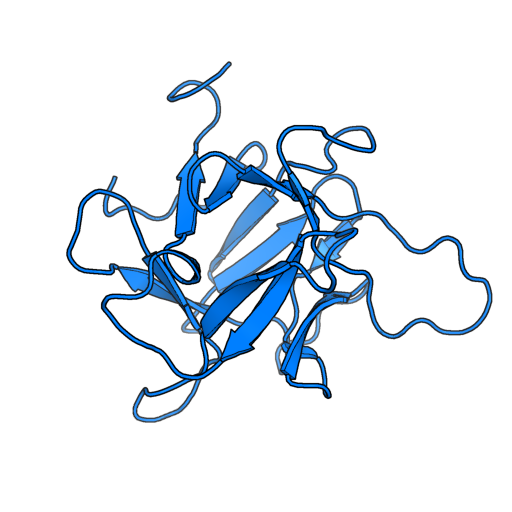.742 -77.131 17.765 1.00 14.40 92 CYS A CA 1
ATOM 711 C C . CYS A 1 89 ? -90.001 -75.853 17.423 1.00 14.16 92 CYS A C 1
ATOM 712 O O . CYS A 1 89 ? -90.372 -74.842 17.858 1.00 14.96 92 CYS A O 1
ATOM 715 N N . LYS A 1 90 ? -88.960 -75.954 16.637 1.00 15.00 93 LYS A N 1
ATOM 716 C CA . LYS A 1 90 ? -88.227 -74.783 16.178 1.00 14.45 93 LYS A CA 1
ATOM 717 C C . LYS A 1 90 ? -88.750 -74.370 14.781 1.00 15.59 93 LYS A C 1
ATOM 718 O O . LYS A 1 90 ? -88.984 -75.208 13.931 1.00 16.53 93 LYS A O 1
ATOM 724 N N . TRP A 1 91 ? -88.961 -73.079 14.625 1.00 15.45 94 TRP A N 1
ATOM 725 C CA . TRP A 1 91 ? -89.482 -72.536 13.345 1.00 14.50 94 TRP A CA 1
ATOM 726 C C . TRP A 1 91 ? -88.545 -71.405 12.861 1.00 15.40 94 TRP A C 1
ATOM 727 O O . TRP A 1 91 ? -88.006 -70.623 13.671 1.00 16.35 94 TRP A O 1
ATOM 738 N N . SER A 1 92 ? -88.429 -71.294 11.566 1.00 15.94 95 SER A N 1
ATOM 739 C CA . SER A 1 92 ? -87.901 -70.073 10.967 1.00 17.29 95 SER A CA 1
ATOM 740 C C . SER A 1 92 ? -89.048 -69.148 10.725 1.00 16.95 95 SER A C 1
ATOM 741 O O . SER A 1 92 ? -90.164 -69.587 10.302 1.00 19.75 95 SER A O 1
ATOM 744 N N . ILE A 1 93 ? -88.943 -67.895 11.031 1.00 16.33 96 ILE A N 1
ATOM 745 C CA . ILE A 1 93 ? -89.993 -66.896 10.780 1.00 17.09 96 ILE A CA 1
ATOM 746 C C . ILE A 1 93 ? -89.410 -65.842 9.843 1.00 18.80 96 ILE A C 1
ATOM 747 O O . ILE A 1 93 ? -88.420 -65.137 10.278 1.00 20.40 96 ILE A O 1
ATOM 752 N N . GLU A 1 94 ? -89.858 -65.794 8.628 1.00 16.17 97 GLU A N 1
ATOM 753 C CA . GLU A 1 94 ? -89.210 -65.047 7.558 1.00 17.20 97 GLU A CA 1
ATOM 754 C C . GLU A 1 94 ? -90.160 -64.006 7.061 1.00 16.01 97 GLU A C 1
ATOM 755 O O . GLU A 1 94 ? -91.311 -64.249 6.713 1.00 16.32 97 GLU A O 1
ATOM 761 N N . TYR A 1 95 ? -89.693 -62.747 6.953 1.00 16.56 98 TYR A N 1
ATOM 762 C CA . TYR A 1 95 ? -90.574 -61.686 6.431 1.00 17.59 98 TYR A CA 1
ATOM 763 C C . TYR A 1 95 ? -90.804 -61.87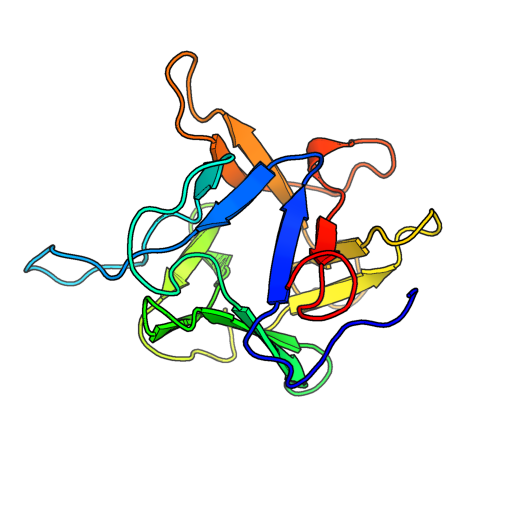1 4.972 1.00 16.99 98 TYR A C 1
ATOM 764 O O . TYR A 1 95 ? -89.938 -62.249 4.146 1.00 19.69 98 TYR A O 1
ATOM 773 N N . SER A 1 96 ? -92.088 -61.741 4.562 1.00 17.56 99 SER A N 1
ATOM 774 C CA . SER A 1 96 ? -92.524 -62.009 3.253 1.00 18.85 99 SER A CA 1
ATOM 775 C C . SER A 1 96 ? -92.051 -60.921 2.228 1.00 20.31 99 SER A C 1
ATOM 776 O O . SER A 1 96 ? -92.182 -61.178 1.013 1.00 23.32 99 SER A O 1
ATOM 779 N N . GLY A 1 97 ? -91.688 -59.785 2.719 1.00 19.51 100 GLY A N 1
ATOM 780 C CA . GLY A 1 97 ? -91.440 -58.612 1.805 1.00 21.15 100 GLY A CA 1
ATOM 781 C C . GLY A 1 97 ? -92.637 -57.741 1.702 1.00 25.15 100 GLY A C 1
ATOM 782 O O . GLY A 1 97 ? -92.453 -56.642 1.148 1.00 27.69 100 GLY A O 1
ATOM 783 N N . ASN A 1 98 ? -93.809 -58.081 2.197 1.00 21.26 101 ASN A N 1
ATOM 784 C CA . ASN A 1 98 ? -95.001 -57.252 2.123 1.00 23.69 101 ASN A CA 1
ATOM 785 C C . ASN A 1 98 ? -95.601 -56.944 3.442 1.00 22.67 101 ASN A C 1
ATOM 786 O O . ASN A 1 98 ? -95.811 -57.861 4.282 1.00 19.48 101 ASN A O 1
ATOM 791 N N . GLY A 1 99 ? -95.986 -55.706 3.711 1.00 20.58 102 GLY A N 1
ATOM 792 C CA . GLY A 1 99 ? -96.815 -55.384 4.830 1.00 19.67 102 GLY A CA 1
ATOM 793 C C . GLY A 1 99 ? -96.240 -55.881 6.125 1.00 19.03 102 GLY A C 1
ATOM 794 O O . GLY A 1 99 ?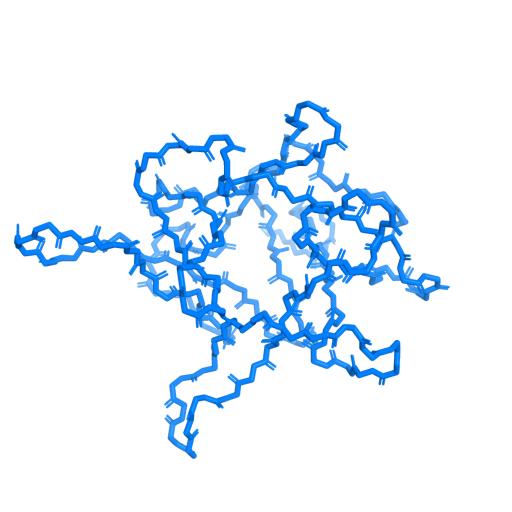 -95.045 -55.655 6.399 1.00 18.98 102 GLY A O 1
ATOM 795 N N . GLU A 1 100 ? -97.022 -56.605 6.881 1.00 18.95 103 GLU A N 1
ATOM 796 C CA . GLU A 1 100 ? -96.559 -57.142 8.175 1.00 18.59 103 GLU A CA 1
ATOM 797 C C . GLU A 1 100 ? -96.708 -58.680 8.081 1.00 18.69 103 GLU A C 1
ATOM 798 O O . GLU A 1 100 ? -96.918 -59.344 9.145 1.00 17.65 103 GLU A O 1
ATOM 804 N N . GLU A 1 101 ? -96.584 -59.260 6.884 1.00 16.51 104 GLU A N 1
ATOM 805 C CA . GLU A 1 101 ? -96.791 -60.718 6.720 1.00 16.65 104 GLU A CA 1
ATOM 806 C C . GLU A 1 101 ? -95.455 -61.418 6.699 1.00 17.82 104 GLU A C 1
ATOM 807 O O . GLU A 1 101 ? -94.447 -60.998 6.094 1.00 16.85 104 GLU A O 1
ATOM 813 N N . PHE A 1 102 ? -95.458 -62.639 7.287 1.00 15.71 105 PHE A N 1
ATOM 814 C CA . PHE A 1 102 ? -94.363 -63.522 7.428 1.00 15.32 105 PHE A CA 1
ATOM 815 C C . PHE A 1 102 ? -94.718 -64.931 6.934 1.00 14.99 105 PHE A C 1
ATOM 816 O O . PHE A 1 102 ? -95.911 -65.291 6.828 1.00 16.06 105 PHE A O 1
ATOM 824 N N . TRP A 1 103 ? -93.693 -65.727 6.662 1.00 14.11 106 TRP A N 1
ATOM 825 C CA . TRP A 1 103 ? -93.820 -67.142 6.505 1.00 14.87 106 TRP A CA 1
ATOM 826 C C . TRP A 1 103 ? -93.247 -67.844 7.710 1.00 16.86 106 TRP A C 1
ATOM 827 O O . TRP A 1 103 ? -92.148 -67.503 8.185 1.00 16.88 106 TRP A O 1
ATOM 838 N N . ILE A 1 104 ? -93.951 -68.850 8.212 1.00 15.77 107 ILE A N 1
ATOM 839 C CA . ILE A 1 104 ? -93.458 -69.656 9.328 1.00 14.81 107 ILE A CA 1
ATOM 840 C C . ILE A 1 104 ? -93.045 -70.978 8.717 1.00 14.24 107 ILE A C 1
ATOM 841 O O . ILE A 1 104 ? -93.885 -71.654 8.161 1.00 15.47 107 ILE A O 1
ATOM 846 N N . ARG A 1 105 ? -91.777 -71.339 8.831 1.00 14.36 108 ARG A N 1
ATOM 847 C CA . ARG A 1 105 ? -91.188 -72.377 8.025 1.00 15.50 108 ARG A CA 1
ATOM 848 C C . ARG A 1 105 ? -90.493 -73.461 8.831 1.00 15.39 108 ARG A C 1
ATOM 849 O O . ARG A 1 105 ? -89.813 -73.127 9.852 1.00 15.94 108 ARG A O 1
ATOM 857 N N . VAL A 1 106 ? -90.601 -74.705 8.377 1.00 15.67 109 VAL A N 1
ATOM 858 C CA . VAL A 1 106 ? -89.772 -75.764 8.896 1.00 15.98 109 VAL A CA 1
ATOM 859 C C . VAL A 1 106 ? -88.332 -75.382 8.713 1.00 17.07 109 VAL A C 1
ATOM 860 O O . VAL A 1 106 ? -87.941 -75.034 7.580 1.00 17.85 109 VAL A O 1
ATOM 864 N N . PRO A 1 107 ? -87.495 -75.457 9.721 1.00 16.50 110 PRO A N 1
ATOM 865 C CA . PRO A 1 107 ? -86.062 -75.240 9.537 1.00 18.56 110 PRO A CA 1
ATOM 866 C C . PRO A 1 107 ? -85.479 -76.227 8.530 1.00 19.43 110 PRO A C 1
ATOM 867 O O . PRO A 1 107 ? -85.679 -77.383 8.625 1.00 20.03 110 PRO A O 1
ATOM 871 N N . ARG A 1 108 ? -84.794 -75.709 7.547 1.00 19.73 111 ARG A N 1
ATOM 872 C CA . ARG A 1 108 ? -84.140 -76.526 6.565 1.00 18.73 111 ARG A CA 1
ATOM 873 C C . ARG A 1 108 ? -82.854 -75.869 6.172 1.00 19.00 111 ARG A C 1
ATOM 874 O O . ARG A 1 108 ? -82.863 -74.767 5.781 1.00 19.63 111 ARG A O 1
ATOM 882 N N . GLU A 1 109 ? -81.756 -76.595 6.307 1.00 20.95 112 GLU A N 1
ATOM 883 C CA . GLU A 1 109 ? -80.473 -76.095 5.882 1.00 20.98 112 GLU A CA 1
ATOM 884 C C . GLU A 1 109 ? -80.537 -75.795 4.380 1.00 18.44 112 GLU A C 1
ATOM 885 O O . GLU A 1 109 ? -80.897 -76.620 3.625 1.00 19.23 112 GLU A O 1
ATOM 891 N N . GLY A 1 110 ? -80.175 -74.578 4.020 1.00 19.02 113 GLY A N 1
ATOM 892 C CA . GLY A 1 110 ? -80.267 -74.132 2.645 1.00 17.25 113 GLY A CA 1
ATOM 893 C C . GLY A 1 110 ? -81.586 -73.479 2.261 1.00 18.54 113 GLY A C 1
ATOM 894 O O . GLY A 1 110 ? -81.794 -73.155 1.149 1.00 18.64 113 GLY A O 1
ATOM 895 N N . GLY A 1 111 ? -82.464 -73.314 3.231 1.00 17.84 114 GLY A N 1
ATOM 896 C CA . GLY A 1 111 ? -83.765 -72.772 2.959 1.00 16.87 114 GLY A CA 1
ATOM 897 C C . GLY A 1 111 ? -84.720 -73.775 2.387 1.00 15.38 114 GLY A C 1
ATOM 898 O O . GLY A 1 111 ? -84.489 -74.916 2.432 1.00 16.68 114 GLY A O 1
ATOM 899 N N . GLY A 1 112 ? -85.809 -73.276 1.834 1.00 16.03 115 GLY A N 1
ATOM 900 C CA . GLY A 1 112 ? -86.811 -74.114 1.221 1.00 17.36 115 GLY A CA 1
ATOM 901 C C . GLY A 1 112 ? -87.709 -74.956 2.096 1.00 16.98 115 GLY A C 1
ATOM 902 O O . GLY A 1 112 ? -88.341 -75.809 1.618 1.00 17.36 115 GLY A O 1
ATOM 903 N N . GLY A 1 113 ? -87.734 -74.682 3.383 1.00 17.34 116 GLY A N 1
ATOM 904 C CA . GLY A 1 113 ? -88.595 -75.423 4.276 1.00 17.50 116 GLY A CA 1
ATOM 905 C C . GLY A 1 113 ? -90.054 -75.180 3.956 1.00 15.60 116 GLY A C 1
ATOM 906 O O . GLY A 1 113 ? -90.429 -74.132 3.558 1.00 16.78 116 GLY A O 1
ATOM 907 N N . ALA A 1 114 ? -90.862 -76.197 4.175 1.00 15.88 117 ALA A N 1
ATOM 908 C CA . ALA A 1 114 ? -92.278 -76.064 3.985 1.00 14.64 117 ALA A CA 1
ATOM 909 C C . ALA A 1 114 ? -92.820 -75.075 5.009 1.00 14.64 117 ALA A C 1
ATOM 910 O O . ALA A 1 114 ? -92.234 -74.864 5.980 1.00 15.35 117 ALA A O 1
ATOM 912 N N . VAL A 1 115 ? -93.959 -74.504 4.715 1.00 14.59 118 VAL A N 1
ATOM 913 C CA . VAL A 1 115 ? -94.475 -73.364 5.512 1.00 14.73 118 VAL A CA 1
ATOM 914 C C . VAL A 1 115 ? -95.898 -73.569 5.955 1.00 14.73 118 VAL A C 1
ATOM 915 O O . VAL A 1 115 ? -96.651 -74.357 5.363 1.00 14.72 118 VAL A O 1
ATOM 919 N N . TRP A 1 116 ? -96.268 -72.891 7.034 1.00 14.04 119 TRP A N 1
ATOM 920 C CA . TRP A 1 116 ? -97.632 -72.942 7.525 1.00 13.27 119 TRP A CA 1
ATOM 921 C C . TRP A 1 116 ? -98.563 -72.505 6.409 1.00 14.65 119 TRP A C 1
ATOM 922 O O . TRP A 1 116 ? -98.396 -71.496 5.827 1.00 15.31 119 TRP A O 1
ATOM 933 N N . THR A 1 117 ? -99.563 -73.318 6.174 1.00 14.03 120 THR A N 1
ATOM 934 C CA . THR A 1 117 ? -100.519 -73.141 5.085 1.00 15.07 120 THR A CA 1
ATOM 935 C C . THR A 1 117 ? -101.924 -73.406 5.622 1.00 14.84 120 THR A C 1
ATOM 936 O O . THR A 1 117 ? -102.206 -74.462 6.035 1.00 15.15 120 THR A O 1
ATOM 940 N N . ILE A 1 118 ? -102.739 -72.371 5.636 1.00 16.65 121 ILE A N 1
ATOM 941 C CA . ILE A 1 118 ? -104.001 -72.378 6.331 1.00 16.32 121 ILE A CA 1
ATOM 942 C C . ILE A 1 118 ? -105.077 -72.721 5.329 1.00 18.06 121 ILE A C 1
ATOM 943 O O . ILE A 1 118 ? -105.288 -71.987 4.440 1.00 20.54 121 ILE A O 1
ATOM 948 N N . LYS A 1 119 ? -105.714 -73.864 5.514 1.00 18.32 122 LYS A N 1
ATOM 949 C CA . LYS A 1 119 ? -106.634 -74.417 4.529 1.00 22.23 122 LYS A CA 1
ATOM 950 C C . LYS A 1 119 ? -107.792 -75.073 5.216 1.00 20.00 122 LYS A C 1
ATOM 951 O O . LYS A 1 119 ? -107.609 -75.691 6.205 1.00 20.77 122 LYS A O 1
ATOM 957 N N . PRO A 1 120 ? -108.979 -74.987 4.622 1.00 22.69 123 PRO A N 1
ATOM 958 C CA . PRO A 1 120 ? -110.055 -75.851 5.108 1.00 23.11 123 PRO A CA 1
ATOM 959 C C . PRO A 1 120 ? -109.761 -77.318 4.885 1.00 27.96 123 PRO A C 1
ATOM 960 O O . PRO A 1 120 ? -109.336 -77.704 3.853 1.00 28.40 123 PRO A O 1
ATOM 964 N N . ALA A 1 121 ? -110.033 -78.123 5.880 1.00 25.79 124 ALA A N 1
ATOM 965 C CA . ALA A 1 121 ? -109.761 -79.534 5.784 1.00 27.15 124 ALA A CA 1
ATOM 966 C C . ALA A 1 121 ? -110.812 -80.215 4.937 1.00 29.30 124 ALA A C 1
ATOM 967 O O . ALA A 1 121 ? -110.559 -81.237 4.380 1.00 34.62 124 ALA A O 1
ATOM 969 N N . SER A 1 122 ? -111.983 -79.628 4.862 1.00 28.31 125 SER A N 1
ATOM 970 C CA . SER A 1 122 ? -113.088 -80.194 4.118 1.00 33.08 125 SER A CA 1
ATOM 971 C C . SER A 1 122 ? -114.077 -79.077 3.895 1.00 37.66 125 SER A C 1
ATOM 972 O O . SER A 1 122 ? -113.855 -77.997 4.363 1.00 35.80 125 SER A O 1
ATOM 975 N N . SER A 1 123 ? -115.187 -79.335 3.200 1.00 39.98 126 SER A N 1
ATOM 976 C CA . SER A 1 123 ? -116.108 -78.249 2.894 1.00 36.73 126 SER A CA 1
ATOM 977 C C . SER A 1 123 ? -116.835 -77.786 4.120 1.00 36.88 126 SER A C 1
ATOM 978 O O . SER A 1 123 ? -117.440 -76.746 4.144 1.00 46.03 126 SER A O 1
ATOM 981 N N . GLN A 1 124 ? -116.781 -78.618 5.124 1.00 39.92 127 GLN A N 1
ATOM 982 C CA . GLN A 1 124 ? -117.368 -78.347 6.390 1.00 49.04 127 GLN A CA 1
ATOM 983 C C . GLN A 1 124 ? -116.348 -77.875 7.423 1.00 48.11 127 GLN A C 1
ATOM 984 O O . GLN A 1 124 ? -116.681 -77.773 8.563 1.00 43.41 127 GLN A O 1
ATOM 990 N N . GLY A 1 125 ? -115.132 -77.543 7.003 1.00 40.20 128 GLY A N 1
ATOM 991 C CA . GLY A 1 125 ? -114.118 -77.093 7.966 1.00 32.76 128 GLY A CA 1
ATOM 992 C C . GLY A 1 125 ? -113.696 -78.299 8.759 1.00 33.26 128 GLY A C 1
ATOM 993 O O . GLY A 1 125 ? -114.080 -79.379 8.417 1.00 39.47 128 GLY A O 1
ATOM 994 N N . PRO A 1 126 ? -112.854 -78.194 9.880 1.00 27.86 129 PRO A N 1
ATOM 995 C CA . PRO A 1 126 ? -112.400 -76.852 10.229 1.00 24.37 129 PRO A CA 1
ATOM 996 C C . PRO A 1 126 ? -111.223 -76.399 9.373 1.00 22.56 129 PRO A C 1
ATOM 997 O O . PRO A 1 126 ? -110.755 -77.135 8.583 1.00 26.73 129 PRO A O 1
ATOM 1001 N N . THR A 1 127 ? -110.797 -75.176 9.549 1.00 20.15 130 THR A N 1
ATOM 1002 C CA . THR A 1 127 ? -109.666 -74.645 8.828 1.00 18.46 130 THR A CA 1
ATOM 1003 C C . THR A 1 127 ? -108.446 -74.775 9.734 1.00 16.34 130 THR A C 1
ATOM 1004 O O . THR A 1 127 ? -108.469 -74.299 10.808 1.00 18.47 130 THR A O 1
ATOM 1008 N N . THR A 1 128 ? -107.436 -75.466 9.260 1.00 16.24 131 THR A N 1
ATOM 1009 C CA . THR A 1 128 ? -106.306 -75.861 10.100 1.00 16.64 131 THR A CA 1
ATOM 1010 C C . THR A 1 128 ? -105.005 -75.639 9.363 1.00 16.44 131 THR A C 1
ATOM 1011 O O . THR A 1 128 ? -105.011 -75.112 8.322 1.00 17.00 131 THR A O 1
ATOM 1015 N N . VAL A 1 129 ? -103.902 -76.058 9.970 1.00 15.77 132 VAL A N 1
ATOM 1016 C CA . VAL A 1 129 ? -102.553 -75.685 9.455 1.00 16.40 132 VAL A CA 1
ATOM 1017 C C . VAL A 1 129 ? -101.819 -76.870 8.860 1.00 14.59 132 VAL A C 1
ATOM 1018 O O . VAL A 1 129 ? -101.651 -77.947 9.531 1.00 16.36 132 VAL A O 1
ATOM 1022 N N . PHE A 1 130 ? -101.442 -76.725 7.618 1.00 15.22 133 PHE A N 1
ATOM 1023 C CA . PHE A 1 130 ? -100.695 -77.728 6.843 1.00 16.42 133 PHE A CA 1
ATOM 1024 C C . PHE A 1 130 ? -99.276 -77.264 6.596 1.00 16.07 133 PHE A C 1
ATOM 1025 O O . PHE A 1 130 ? -99.055 -76.029 6.642 1.00 17.21 133 PHE A O 1
ATOM 1033 N N . LEU A 1 131 ? -98.414 -78.141 6.232 1.00 15.18 134 LEU A N 1
ATOM 1034 C CA . LEU A 1 131 ? -97.049 -77.728 5.829 1.00 16.12 134 LEU A CA 1
ATOM 1035 C C . LEU A 1 131 ? -96.907 -78.038 4.360 1.00 17.40 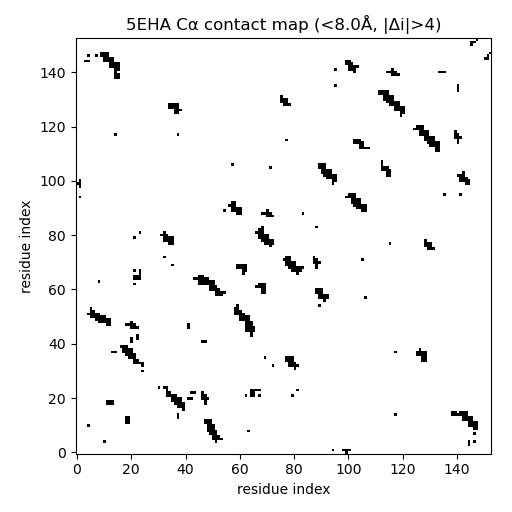134 LEU A C 1
ATOM 1036 O O . LEU A 1 131 ? -96.878 -79.225 3.952 1.00 18.73 134 LEU A O 1
ATOM 1041 N N . ASP A 1 132 ? -96.930 -76.992 3.573 1.00 15.92 135 ASP A N 1
ATOM 1042 C CA . ASP A 1 132 ? -96.811 -77.116 2.115 1.00 14.81 135 ASP A CA 1
ATOM 1043 C C . ASP A 1 132 ? -95.612 -76.289 1.676 1.00 17.80 135 ASP A C 1
ATOM 1044 O O . ASP A 1 132 ? -95.171 -75.336 2.312 1.00 15.84 135 ASP A O 1
ATOM 1049 N N . LEU A 1 133 ? -95.115 -76.612 0.454 1.00 16.49 136 LEU A N 1
ATOM 1050 C CA . LEU A 1 133 ? -94.022 -75.820 -0.146 1.00 16.85 136 LEU A CA 1
ATOM 1051 C C . LEU A 1 133 ? -94.451 -74.383 -0.292 1.00 15.67 136 LEU A C 1
ATOM 1052 O O . LEU A 1 133 ? -95.592 -74.070 -0.648 1.00 16.55 136 LEU A O 1
ATOM 1057 N N . LEU A 1 134 ? -93.530 -73.503 -0.050 1.00 16.21 137 LEU A N 1
ATOM 1058 C CA . LEU A 1 134 ? -93.818 -72.072 -0.165 1.00 16.39 137 LEU A CA 1
ATOM 1059 C C . LEU A 1 134 ? -94.215 -71.644 -1.556 1.00 17.83 137 LEU A C 1
ATOM 1060 O O . LEU A 1 134 ? -93.432 -71.956 -2.524 1.00 20.00 137 LEU A O 1
ATOM 1065 N N . LYS A 1 135 ? -95.339 -70.945 -1.720 1.00 17.79 138 LYS A N 1
ATOM 1066 C CA . LYS A 1 135 ? -95.672 -70.255 -2.931 1.00 18.36 138 LYS A CA 1
ATOM 1067 C C . LYS A 1 135 ? -95.812 -68.802 -2.496 1.00 19.61 138 LYS A C 1
ATOM 1068 O O . LYS A 1 135 ? -96.690 -68.448 -1.680 1.00 18.30 138 LYS A O 1
ATOM 1074 N N . GLU A 1 136 ? -94.921 -67.967 -2.985 1.00 19.80 139 GLU A N 1
ATOM 1075 C CA . GLU A 1 136 ? -94.807 -66.625 -2.479 1.00 21.03 139 GLU A CA 1
ATOM 1076 C C . GLU A 1 136 ? -96.040 -65.787 -2.673 1.00 21.46 139 GLU A C 1
ATOM 1077 O O . GLU A 1 136 ? -96.252 -64.918 -1.949 1.00 24.79 139 GLU A O 1
ATOM 1083 N N . THR A 1 137 ? -96.858 -66.117 -3.630 1.00 20.84 140 THR A N 1
ATOM 1084 C CA . THR A 1 137 ? -98.092 -65.426 -3.876 1.00 24.13 140 THR A CA 1
ATOM 1085 C C . THR A 1 137 ? -99.320 -66.037 -3.232 1.00 22.71 140 THR A C 1
ATOM 1086 O O . THR A 1 137 ? -100.402 -65.621 -3.467 1.00 22.80 140 THR A O 1
ATOM 1090 N N . ASP A 1 138 ? -99.146 -67.037 -2.398 1.00 18.99 141 ASP A N 1
ATOM 1091 C CA . ASP A 1 138 ? -100.334 -67.720 -1.806 1.00 19.17 141 ASP A CA 1
ATOM 1092 C C . ASP A 1 138 ? -100.798 -67.012 -0.542 1.00 18.34 141 ASP A C 1
ATOM 1093 O O . ASP A 1 138 ? -100.072 -67.016 0.468 1.00 16.94 141 ASP A O 1
ATOM 1098 N N . PRO A 1 139 ? -101.966 -66.446 -0.502 1.00 17.60 142 PRO A N 1
ATOM 1099 C CA . PRO A 1 139 ? -102.411 -65.773 0.690 1.00 17.64 142 PRO A CA 1
ATOM 1100 C C . PRO A 1 139 ? -102.529 -66.714 1.872 1.00 17.77 142 PRO A C 1
ATOM 1101 O O . PRO A 1 139 ? -102.395 -66.218 3.058 1.00 17.24 142 PRO A O 1
ATOM 1105 N N . ASN A 1 140 ? -102.788 -67.967 1.631 1.00 17.50 143 ASN A N 1
ATOM 1106 C CA . ASN A 1 140 ? -102.979 -68.958 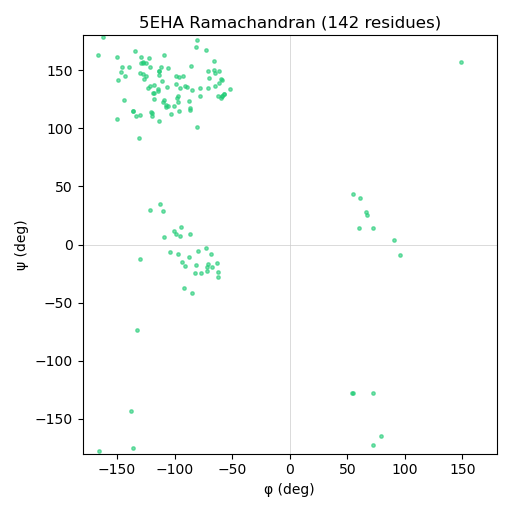2.712 1.00 16.79 143 ASN A CA 1
ATOM 1107 C C . ASN A 1 140 ? -101.682 -69.252 3.495 1.00 16.33 143 ASN A C 1
ATOM 1108 O O . ASN A 1 140 ? -101.751 -69.856 4.563 1.00 16.66 143 ASN A O 1
ATOM 1113 N N . GLN A 1 141 ? -100.556 -68.749 3.055 1.00 14.79 144 GLN A N 1
ATOM 1114 C CA . GLN A 1 141 ? -99.271 -68.903 3.702 1.00 14.92 144 GLN A CA 1
ATOM 1115 C C . GLN A 1 141 ? -98.811 -67.676 4.427 1.00 15.88 144 GLN A C 1
ATOM 1116 O O . GLN A 1 141 ? -97.702 -67.664 5.022 1.00 15.77 144 GLN A O 1
ATOM 1122 N N . ARG A 1 142 ? -99.512 -66.562 4.322 1.00 15.81 145 ARG A N 1
ATOM 1123 C CA . ARG A 1 142 ? -99.107 -65.317 4.914 1.00 15.36 145 ARG A CA 1
ATOM 1124 C C . ARG A 1 142 ? -99.570 -65.165 6.337 1.00 15.76 145 ARG A C 1
ATOM 1125 O O . ARG A 1 142 ? -100.795 -65.151 6.554 1.00 16.63 145 ARG A O 1
ATOM 1133 N N . ILE A 1 143 ? -98.684 -65.057 7.280 1.00 15.82 146 ILE A N 1
ATOM 1134 C CA . ILE A 1 143 ? -99.002 -64.984 8.717 1.00 16.20 146 ILE A CA 1
ATOM 1135 C C . ILE A 1 143 ? -98.680 -63.622 9.224 1.00 17.82 146 ILE A C 1
ATOM 1136 O O . ILE A 1 143 ? -97.648 -63.034 8.906 1.00 17.43 146 ILE A O 1
ATOM 1141 N N . LYS A 1 144 ? -99.560 -63.147 10.091 1.00 17.93 147 LYS A N 1
ATOM 1142 C CA . LYS A 1 144 ? -99.320 -61.816 10.732 1.00 20.59 147 LYS A CA 1
ATOM 1143 C C . LYS A 1 144 ? -99.437 -62.009 12.204 1.00 21.23 147 LYS A C 1
ATOM 1144 O O . LYS A 1 144 ? -100.059 -62.996 12.759 1.00 20.21 147 LYS A O 1
ATOM 1150 N N . PHE A 1 145 ? -98.816 -61.133 12.947 1.00 20.64 148 PHE A N 1
ATOM 1151 C CA . PHE A 1 145 ? -98.821 -61.222 14.396 1.00 19.93 148 PHE A CA 1
ATOM 1152 C C . PHE A 1 145 ? -99.450 -59.975 14.966 1.00 25.74 148 PHE A C 1
ATOM 1153 O O . PHE A 1 145 ? -98.915 -58.931 14.842 1.00 30.68 148 PHE A O 1
ATOM 1161 N N . ALA A 1 146 ? -100.593 -60.117 15.583 1.00 19.24 149 ALA A N 1
ATOM 1162 C CA . ALA A 1 146 ? -101.325 -59.011 16.110 1.00 19.45 149 ALA A CA 1
ATOM 1163 C C . ALA A 1 146 ? -101.101 -58.897 17.585 1.00 19.44 149 ALA A C 1
ATOM 1164 O O . ALA A 1 146 ? -101.386 -59.757 18.346 1.00 18.88 149 ALA A O 1
ATOM 1166 N N . VAL A 1 147 ? -100.557 -57.772 17.946 1.00 20.51 150 VAL A N 1
ATOM 1167 C CA . VAL A 1 147 ? -100.115 -57.549 19.293 1.00 22.40 150 VAL A CA 1
ATOM 1168 C C . VAL A 1 147 ? -101.200 -56.920 20.160 1.00 20.82 150 VAL A C 1
ATOM 1169 O O . VAL A 1 147 ? -101.857 -56.012 19.757 1.00 21.16 150 VAL A O 1
ATOM 1173 N N . GLU A 1 148 ? -101.344 -57.429 21.361 1.00 19.44 151 GLU A N 1
ATOM 1174 C CA . GLU A 1 148 ? -102.206 -56.814 22.338 1.00 22.03 151 GLU A CA 1
ATOM 1175 C C . GLU A 1 148 ? -101.749 -55.377 22.702 1.00 21.10 151 GLU A C 1
ATOM 1176 O O . GLU A 1 148 ? -100.607 -55.099 22.842 1.00 21.55 151 GLU A O 1
ATOM 1182 N N . ASN A 1 149 ? -102.729 -54.489 22.837 1.00 20.49 152 ASN A N 1
ATOM 1183 C CA . ASN A 1 149 ? -102.517 -53.069 23.037 1.00 20.02 152 ASN A CA 1
ATOM 1184 C C . ASN A 1 149 ? -101.912 -52.341 21.854 1.00 20.63 152 ASN A C 1
ATOM 1185 O O . ASN A 1 149 ? -101.281 -51.347 21.989 1.00 21.48 152 ASN A O 1
ATOM 1190 N N . LEU A 1 150 ? -102.155 -52.920 20.688 1.00 21.32 153 LEU A N 1
ATOM 1191 C CA . LEU A 1 150 ? -101.885 -52.308 19.403 1.00 19.68 153 LEU A CA 1
ATOM 1192 C C . LEU A 1 150 ? -103.080 -52.460 18.468 1.00 20.39 153 LEU A C 1
ATOM 1193 O O . LEU A 1 150 ? -103.821 -51.540 18.272 1.00 20.54 153 LEU A O 1
ATOM 1198 N N . TYR A 1 151 ? -103.299 -53.650 17.960 1.00 19.20 154 TYR A N 1
ATOM 1199 C CA . TYR A 1 151 ? -104.443 -53.884 17.091 1.00 19.75 154 TYR A CA 1
ATOM 1200 C C . TYR A 1 151 ? -105.743 -54.134 17.830 1.00 20.31 154 TYR A C 1
ATOM 1201 O O . TYR A 1 151 ? -106.799 -53.918 17.307 1.00 20.99 154 TYR A O 1
ATOM 1210 N N . PHE A 1 152 ? -105.634 -54.606 19.052 1.00 20.46 155 PHE A N 1
ATOM 1211 C CA . PHE A 1 152 ? -106.785 -54.907 19.878 1.00 21.77 155 PHE A CA 1
ATOM 1212 C C . PHE A 1 152 ? -106.388 -54.701 21.297 1.00 19.69 155 PHE A C 1
ATOM 1213 O O . PHE A 1 152 ? -105.143 -54.672 21.574 1.00 23.83 155 PHE A O 1
ATOM 1221 N N . GLN A 1 153 ? -107.312 -54.553 22.208 1.00 22.68 156 GLN A N 1
ATOM 1222 C CA . GLN A 1 153 ? -106.978 -54.456 23.646 1.00 23.91 156 GLN A CA 1
ATOM 1223 C C . GLN A 1 153 ? -108.080 -55.125 24.350 1.00 31.90 156 GLN A C 1
ATOM 1224 O O . GLN A 1 153 ? -107.954 -55.342 25.603 1.00 38.55 156 GLN A O 1
#

Foldseek 3Di:
DLDDDAAFFQKWKDQPQWTWFWAADPDDPDDQFTWTFTDPDYDDPQRRTWHWHDDVPFIWIAGPHHCFTFWQGPQQWTGTHNDDDPQTGGWHWARLPDDNWTWTFDDDVVDFGFTWFWAAPDPVGGTTTGTHTDDSPDSRRTMHMGGPPPPHD

Organism: Agaricus bisporus (NCBI:txid5341)

Radius of gyration: 14.25 Å; Cα contacts (8 Å, |Δi|>4): 372; chains: 1; bounding box: 37×40×32 Å

Secondary structure (DSSP, 8-state):
--S---S-TTBEEEETTEEEE------SS----EE-EEESS--STTTT-EEEEEETTEEEEEETTT--EEEE-TTSBEEEESS--TTTS-BEEEE-SSTTEEEEE---TTS---EEEEEESSTT--EEEEEE---TT-GGG-EEEEPBTTTB-

Solvent-accessible surface area: 8566 Å² total; per-residue (Å²): 91,177,167,32,13,63,82,83,61,16,1,48,0,30,15,40,71,44,38,0,2,3,54,55,58,178,97,187,79,140,54,101,21,23,88,0,57,3,42,116,68,54,89,38,158,60,4,8,55,1,42,0,74,80,52,135,128,4,42,62,0,36,0,74,30,4,93,7,52,0,4,38,24,253,52,103,29,1,30,2,30,84,137,70,64,20,167,38,0,43,0,42,17,72,57,16,51,76,44,82,44,6,8,0,28,37,47,151,175,80,36,42,4,23,0,0,3,6,70,92,59,54,109,154,25,64,30,5,2,46,11,47,144,41,132,104,111,27,100,56,2,31,0,55,21,8,30,70,113,131,149,49,203

B-factor: mean 23.71, std 10.26, range [12.52, 84.37]

Sequence (153 aa):
ARRKIPLDLPGTRILNGANWANNSATEENLATNSGTLIIFDQSTPGQDADRWLIHNYLDGYKIFNMGSNNWASSVSRGNTVLGVSEEFDGQTCKWSIEYSGNGEEFWIRVPREGGGGAVWTIKPASSQGPTTVFLDLLKETDPNQRIKFAVENLYFQ

CATH classification: 2.80.10.50

Nearest PDB structures (foldseek):
  5eha-assembly1_A  TM=1.007E+00  e=4.060E-30  Agaricus bisporus
  2y9x-assembly4_H  TM=9.686E-01  e=2.221E-22  Agaricus bisporus
  8hvd-assembly1_A  TM=6.573E-01  e=2.177E-03  Streptomyces sp.
  1ups-assembly2_B  TM=7.596E-01  e=9.439E-03  Clostridium perfringens
  3h6q-assembly1_A  TM=5.964E-01  e=3.958E-03  Macrolepiota procera